Protein AF-A0A9E5P0W6-F1 (afdb_monomer_lite)

Sequence (146 aa):
KGHPTKPAEGFAKAQGVRVEELETVTTEKGDYLCAVRRQKGEKTAVVLRGRIPNLIRSLSFMKSMRWGSSSLRFVRPIHWILALFGGEVIPFRIDRIESGDLTYGHRFMHSGGFKVRGFDDYLKKLRKASVIVDEEERKGMIDKGI

Secondary structure (DSSP, 8-state):
-PPPPHHHHHHHHHHTS-GGGEEEEEETTEEEEEE--------HHHHHHHHHHHHHHH---SS-B--TT----BSS----EE-EETTEE---EETTEEEESEEE--TTTS-SEEE--SHHHHHHHHHHTT----HHHHHHHHHTT-

pLDDT: mean 91.11, std 6.91, range [46.41, 97.94]

Radius of gyration: 25.55 Å; chains: 1; bounding box: 58×44×66 Å

Foldseek 3Di:
DDDDDPVLCVVCVVVVHHSVQWDWDQDPVGTDTDHDDDDDDDDPLVVCLVVVLVVQQPDDDPDWDDDDPAPRTDNDDDDAAAADDQQDWSWHDDGPYTYDQWDAEDPPQADDIDGARDDVRVQVVNVVSVDHPDPVVVVVCVVVVD

Structure (mmCIF, N/CA/C/O backbone):
data_AF-A0A9E5P0W6-F1
#
_entry.id   AF-A0A9E5P0W6-F1
#
l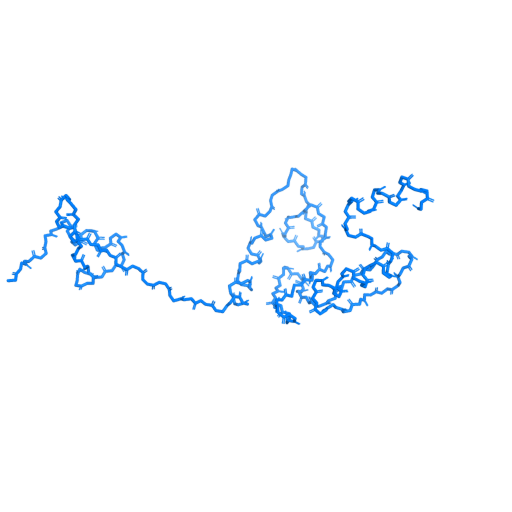oop_
_atom_site.group_PDB
_atom_site.id
_atom_site.type_symbol
_atom_site.label_atom_id
_atom_site.label_alt_id
_atom_site.label_comp_id
_atom_site.label_asym_id
_atom_site.label_entity_id
_atom_site.label_seq_id
_atom_site.pdbx_PDB_ins_code
_atom_site.Cartn_x
_atom_site.Cartn_y
_atom_site.Cartn_z
_atom_site.occupancy
_atom_site.B_iso_or_equiv
_atom_site.auth_seq_id
_atom_site.auth_comp_id
_atom_site.auth_asym_id
_atom_site.auth_atom_id
_atom_site.pdbx_PDB_model_num
ATOM 1 N N . LYS A 1 1 ? -30.198 -13.086 43.981 1.00 46.41 1 LYS A N 1
ATOM 2 C CA . LYS A 1 1 ? -29.601 -12.276 42.889 1.00 46.41 1 LYS A CA 1
ATOM 3 C C . LYS A 1 1 ? -28.775 -11.182 43.549 1.00 46.41 1 LYS A C 1
ATOM 5 O O . LYS A 1 1 ? -29.338 -10.469 44.366 1.00 46.41 1 LYS A O 1
ATOM 10 N N . GLY A 1 2 ? -27.463 -11.135 43.310 1.00 65.00 2 GLY A N 1
ATOM 11 C CA . GLY A 1 2 ? -26.598 -10.107 43.898 1.00 65.00 2 GLY A CA 1
ATOM 12 C C . GLY A 1 2 ? -26.826 -8.759 43.219 1.00 65.00 2 GLY A C 1
ATOM 13 O O . GLY A 1 2 ? -27.018 -8.716 42.005 1.00 65.00 2 GLY A O 1
ATOM 14 N N . HIS A 1 3 ? -26.839 -7.677 43.993 1.00 72.31 3 HIS A N 1
ATOM 15 C CA . HIS A 1 3 ? -26.843 -6.326 43.440 1.00 72.31 3 HIS A CA 1
ATOM 16 C C . HIS A 1 3 ? -25.414 -5.953 43.023 1.00 72.31 3 HIS A C 1
ATOM 18 O O . HIS A 1 3 ? -24.489 -6.203 43.803 1.00 72.31 3 HIS A O 1
ATOM 24 N N . PRO A 1 4 ? -25.203 -5.383 41.825 1.00 72.12 4 PRO A N 1
ATOM 25 C CA . PRO A 1 4 ? -23.885 -4.920 41.423 1.00 72.12 4 PRO A CA 1
ATOM 26 C C . PRO A 1 4 ? -23.352 -3.889 42.414 1.00 72.12 4 PRO A C 1
ATOM 28 O O . PRO A 1 4 ? -24.071 -2.998 42.860 1.00 72.12 4 PRO A O 1
ATOM 31 N N . THR A 1 5 ? -22.086 -4.028 42.787 1.00 83.44 5 THR A N 1
ATOM 32 C CA . THR A 1 5 ? -21.427 -3.088 43.691 1.00 83.44 5 THR A CA 1
ATOM 33 C C . THR A 1 5 ? -20.890 -1.895 42.896 1.00 83.44 5 THR A C 1
ATOM 35 O O . THR A 1 5 ? -20.610 -2.008 41.702 1.00 83.44 5 THR A O 1
ATOM 38 N N . LYS A 1 6 ? -20.674 -0.748 43.557 1.00 85.50 6 LYS A N 1
ATOM 39 C CA . LYS A 1 6 ? -20.080 0.452 42.930 1.00 85.50 6 LYS A CA 1
ATOM 40 C C . LYS A 1 6 ? -18.813 0.161 42.088 1.00 85.50 6 LYS A C 1
ATOM 42 O O . LYS A 1 6 ? -18.670 0.761 41.025 1.00 85.50 6 LYS A O 1
ATOM 47 N N . PRO A 1 7 ? -17.906 -0.758 42.490 1.00 86.94 7 PRO A N 1
ATOM 48 C CA . PRO A 1 7 ? -16.786 -1.180 41.644 1.00 86.94 7 PRO A CA 1
ATOM 49 C C . PRO A 1 7 ? -17.192 -1.822 40.309 1.00 86.94 7 PRO A C 1
ATOM 51 O O . PRO A 1 7 ? -16.573 -1.526 39.290 1.00 86.94 7 PRO A O 1
ATOM 54 N N . ALA A 1 8 ? -18.228 -2.666 40.290 1.00 84.50 8 ALA A N 1
ATOM 55 C CA . ALA A 1 8 ? -18.714 -3.309 39.067 1.00 84.50 8 ALA A CA 1
ATOM 56 C C . ALA A 1 8 ? -19.324 -2.285 38.096 1.00 84.50 8 ALA A C 1
ATOM 58 O O . ALA A 1 8 ? -19.054 -2.329 36.896 1.00 84.50 8 ALA A O 1
ATOM 59 N N . GLU A 1 9 ? -20.075 -1.313 38.619 1.00 86.19 9 GLU A N 1
ATOM 60 C CA . GLU A 1 9 ? -20.609 -0.187 37.840 1.00 86.19 9 GLU A CA 1
ATOM 61 C C . GLU A 1 9 ? -19.491 0.679 37.247 1.00 86.19 9 GLU A C 1
ATOM 63 O O . GLU A 1 9 ? -19.520 1.028 36.064 1.00 86.19 9 GLU A O 1
ATOM 68 N N . GLY A 1 10 ? -18.467 0.988 38.050 1.00 87.69 10 GLY A N 1
ATOM 69 C CA . GLY A 1 10 ? -17.290 1.732 37.603 1.00 87.69 10 GLY A CA 1
ATOM 70 C C . GLY A 1 10 ? -16.511 1.001 36.508 1.00 87.69 10 GLY A C 1
ATOM 71 O O . GLY A 1 10 ? -16.126 1.616 35.512 1.00 87.69 10 GLY A O 1
ATOM 72 N N . PHE A 1 11 ? -16.330 -0.314 36.654 1.00 89.44 11 PHE A N 1
ATOM 73 C CA . PHE A 1 11 ? -15.679 -1.154 35.651 1.00 89.44 11 PHE A CA 1
ATOM 74 C C . PHE A 1 11 ? -16.473 -1.199 34.339 1.00 89.44 11 PHE A C 1
ATOM 76 O O . PHE A 1 11 ? -15.903 -0.941 33.279 1.00 89.44 11 PHE A O 1
ATOM 83 N N . ALA A 1 12 ? -17.788 -1.438 34.399 1.00 88.06 12 ALA A N 1
ATOM 84 C CA . ALA A 1 12 ? -18.658 -1.438 33.220 1.00 88.06 12 ALA A CA 1
ATOM 85 C C . ALA A 1 12 ? -18.587 -0.099 32.466 1.00 88.06 12 ALA A C 1
ATOM 87 O O . ALA A 1 12 ? -18.349 -0.068 31.256 1.00 88.06 12 ALA A O 1
ATOM 88 N N . LYS A 1 13 ? -18.666 1.021 33.201 1.00 88.12 13 LYS A N 1
ATOM 89 C CA . LYS A 1 13 ? -18.549 2.372 32.639 1.00 88.12 13 LYS A CA 1
ATOM 90 C C . LYS A 1 13 ? -17.193 2.611 31.973 1.00 88.12 13 LYS A C 1
ATOM 92 O O . LYS A 1 13 ? -17.153 3.164 30.877 1.00 88.12 13 LYS A O 1
ATOM 97 N N . ALA A 1 14 ? -16.095 2.182 32.597 1.00 87.81 14 ALA A N 1
ATOM 98 C CA . ALA A 1 14 ? -14.755 2.301 32.019 1.00 87.81 14 ALA A CA 1
ATOM 99 C C . ALA A 1 14 ? -14.598 1.476 30.729 1.00 87.81 14 ALA A C 1
ATOM 101 O O . ALA A 1 14 ? -13.905 1.896 29.803 1.00 87.81 14 ALA A O 1
ATOM 102 N N . GLN A 1 15 ? -15.269 0.324 30.648 1.00 88.12 15 GLN A N 1
ATOM 103 C CA . GLN A 1 15 ? -15.264 -0.532 29.461 1.00 88.12 15 GLN A CA 1
ATOM 104 C C . GLN A 1 15 ? -16.285 -0.114 28.392 1.00 88.12 15 GLN A C 1
ATOM 106 O O . GLN A 1 15 ? -16.210 -0.614 27.265 1.00 88.12 15 GLN A O 1
ATOM 111 N N . GLY A 1 16 ? -17.176 0.836 28.697 1.00 86.00 16 GLY A N 1
ATOM 112 C CA . GLY A 1 16 ? -18.210 1.329 27.786 1.00 86.00 16 GLY A CA 1
ATOM 113 C C . GLY A 1 16 ? -19.348 0.333 27.550 1.00 86.00 16 GLY A C 1
ATOM 114 O O . GLY A 1 16 ? -19.971 0.376 26.494 1.00 86.00 16 GLY A O 1
ATOM 115 N N . VAL A 1 17 ? -19.588 -0.572 28.501 1.00 87.69 17 VAL A N 1
ATOM 116 C CA . VAL A 1 17 ? -20.659 -1.580 28.458 1.00 87.69 17 VAL A CA 1
ATOM 117 C C . VAL A 1 17 ? -21.614 -1.380 29.633 1.00 87.69 17 VAL A C 1
ATOM 119 O O . VAL A 1 17 ? -21.283 -0.692 30.602 1.00 87.69 17 VAL A O 1
ATOM 122 N N . ARG A 1 18 ? -22.808 -1.971 29.569 1.00 86.69 18 ARG A N 1
ATOM 123 C CA . ARG A 1 18 ? -23.714 -2.005 30.725 1.00 86.69 18 ARG A CA 1
ATOM 124 C C . ARG A 1 18 ? -23.266 -3.064 31.726 1.00 86.69 18 ARG A C 1
ATOM 126 O O . ARG A 1 18 ? -22.593 -4.025 31.367 1.00 86.69 18 ARG A O 1
ATOM 133 N N . VAL A 1 19 ? -23.655 -2.906 32.987 1.00 86.06 19 VAL A N 1
ATOM 134 C CA . VAL A 1 19 ? -23.301 -3.863 34.047 1.00 86.06 19 VAL A CA 1
ATOM 135 C C . VAL A 1 19 ? -23.913 -5.235 33.772 1.00 86.06 19 VAL A C 1
ATOM 137 O O . VAL A 1 19 ? -23.279 -6.253 34.027 1.00 86.06 19 VAL A O 1
ATOM 140 N N . GLU A 1 20 ? -25.105 -5.261 33.175 1.00 86.62 20 GLU A N 1
ATOM 141 C CA . GLU A 1 20 ? -25.782 -6.489 32.736 1.00 86.62 20 GLU A CA 1
ATOM 142 C C . GLU A 1 20 ? -25.051 -7.233 31.602 1.00 86.62 20 GLU A C 1
ATOM 144 O O . GLU A 1 20 ? -25.376 -8.383 31.325 1.00 86.62 20 GLU A O 1
ATOM 149 N N . GLU A 1 21 ? -24.093 -6.584 30.932 1.00 85.00 21 GLU A N 1
ATOM 150 C CA . GLU A 1 21 ? -23.280 -7.168 29.855 1.00 85.00 21 GLU A CA 1
ATOM 151 C C . GLU A 1 21 ? -21.933 -7.711 30.361 1.00 85.00 21 GLU A C 1
ATOM 153 O O . GLU A 1 21 ? -21.136 -8.222 29.572 1.00 85.00 21 GLU A O 1
ATOM 158 N N . LEU A 1 22 ? -21.659 -7.600 31.666 1.00 87.44 22 LEU A N 1
ATOM 159 C CA . LEU A 1 22 ? -20.499 -8.230 32.285 1.00 87.44 22 LEU A CA 1
ATOM 160 C C . LEU A 1 22 ? -20.747 -9.730 32.464 1.00 87.44 22 LEU A C 1
ATOM 162 O O . LEU A 1 22 ? -21.781 -10.152 32.978 1.00 87.44 22 LEU A O 1
ATOM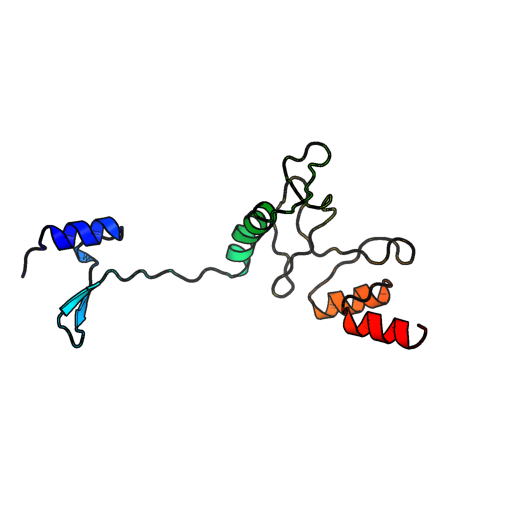 166 N N . GLU A 1 23 ? -19.758 -10.531 32.091 1.00 88.00 23 GLU A N 1
ATOM 167 C CA . GLU A 1 23 ? -19.759 -11.977 32.282 1.00 88.00 23 GLU A CA 1
ATOM 168 C C . GLU A 1 23 ? -18.858 -12.334 33.471 1.00 88.00 23 GLU A C 1
ATOM 170 O O . GLU A 1 23 ? -17.816 -11.712 33.688 1.00 88.00 23 GLU A O 1
ATOM 175 N N . THR A 1 24 ? -19.249 -13.336 34.258 1.00 87.88 24 THR A N 1
ATOM 176 C CA . THR A 1 24 ? -18.388 -13.891 35.307 1.00 87.88 24 THR A CA 1
ATOM 177 C C . THR A 1 24 ? -17.543 -15.010 34.713 1.00 87.88 24 THR A C 1
ATOM 179 O O . THR A 1 24 ? -18.080 -15.980 34.185 1.00 87.88 24 THR A O 1
ATOM 182 N N . VAL A 1 25 ? -16.223 -14.876 34.805 1.00 87.31 25 VAL A N 1
ATOM 183 C CA . VAL A 1 25 ? -15.256 -15.880 34.358 1.00 87.31 25 VAL A CA 1
ATOM 184 C C . VAL A 1 25 ? -14.557 -16.454 35.584 1.00 87.31 25 VAL A C 1
ATOM 186 O O . VAL A 1 25 ? -13.894 -15.724 36.323 1.00 87.31 25 VAL A O 1
ATOM 189 N N . THR A 1 26 ? -14.697 -17.761 35.797 1.00 87.06 26 THR A N 1
ATOM 190 C CA . THR A 1 26 ? -13.985 -18.481 36.857 1.00 87.06 26 THR A CA 1
ATOM 191 C C . THR A 1 26 ? -12.545 -18.732 36.428 1.00 87.06 26 THR A C 1
ATOM 193 O O . THR A 1 26 ? -12.279 -19.327 35.384 1.00 87.06 26 THR A O 1
ATOM 196 N N . THR A 1 27 ? -11.605 -18.272 37.245 1.00 85.88 27 THR A N 1
ATOM 197 C CA . THR A 1 27 ? -10.167 -18.511 37.088 1.00 85.88 27 THR A CA 1
ATOM 198 C C . THR A 1 27 ? -9.654 -19.333 38.270 1.00 85.88 27 THR A C 1
ATOM 200 O O . THR A 1 27 ? -10.340 -19.464 39.281 1.00 85.88 27 THR A O 1
ATOM 203 N N . GLU A 1 28 ? -8.418 -19.832 38.209 1.00 86.25 28 GLU A N 1
ATOM 204 C CA . GLU A 1 28 ? -7.776 -20.529 39.343 1.00 86.25 28 GLU A CA 1
ATOM 205 C C . GLU A 1 28 ? -7.699 -19.670 40.621 1.00 86.25 28 GLU A C 1
ATOM 207 O O . GLU A 1 28 ? -7.569 -20.194 41.723 1.00 86.25 28 GLU A O 1
ATOM 212 N N . LYS A 1 29 ? -7.804 -18.340 40.482 1.00 84.75 29 LYS A N 1
ATOM 213 C CA . LYS A 1 29 ? -7.795 -17.366 41.584 1.00 84.75 29 LYS A CA 1
ATOM 214 C C . LYS A 1 29 ? -9.200 -16.944 42.036 1.00 84.75 29 LYS A C 1
ATOM 216 O O . LYS A 1 29 ? -9.317 -16.047 42.868 1.00 84.75 29 LYS A O 1
ATOM 221 N N . GLY A 1 30 ? -10.248 -17.567 41.496 1.00 87.56 30 GLY A N 1
ATOM 222 C CA . GLY A 1 30 ? -11.651 -17.265 41.780 1.00 87.56 30 GLY A CA 1
ATOM 223 C C . GLY A 1 30 ? -12.386 -16.590 40.621 1.00 87.56 30 GLY A C 1
ATOM 224 O O . GLY A 1 30 ? -11.884 -16.511 39.495 1.00 87.56 30 GLY A O 1
ATOM 225 N N . ASP A 1 31 ? -13.597 -16.120 40.913 1.00 87.56 31 ASP A N 1
ATOM 226 C CA . ASP A 1 31 ? -14.518 -15.523 39.945 1.00 87.56 31 ASP A CA 1
ATOM 227 C C . ASP A 1 31 ? -14.194 -14.047 39.673 1.00 87.56 31 ASP A C 1
ATOM 229 O O . ASP A 1 31 ? -14.118 -13.229 40.591 1.00 87.56 31 ASP A O 1
ATOM 233 N N . TYR A 1 32 ? -14.058 -13.690 38.394 1.00 87.19 32 TYR A N 1
ATOM 234 C CA . TYR A 1 32 ? -13.817 -12.320 37.939 1.00 87.19 32 TYR A CA 1
ATOM 235 C C . TYR A 1 32 ? -14.947 -11.823 37.041 1.00 87.19 32 TYR A C 1
ATOM 237 O O . TYR A 1 32 ? -15.450 -12.554 36.194 1.00 87.19 32 TYR A O 1
ATOM 245 N N . LEU A 1 33 ? -15.308 -10.545 37.174 1.00 86.88 33 LEU A N 1
ATOM 246 C CA . LEU A 1 33 ? -16.173 -9.863 36.210 1.00 86.88 33 LEU A CA 1
ATOM 247 C C . LEU A 1 33 ? -15.350 -9.424 34.997 1.00 86.88 33 LEU A C 1
ATOM 249 O O . LEU A 1 33 ? -14.319 -8.770 35.140 1.00 86.88 33 LEU A O 1
ATOM 253 N N . CYS A 1 34 ? -15.820 -9.761 33.802 1.00 86.12 34 CYS A N 1
ATOM 254 C CA . CYS A 1 34 ? -15.161 -9.479 32.536 1.00 86.12 34 CYS A CA 1
ATOM 255 C C . CYS A 1 34 ? -16.139 -8.816 31.562 1.00 86.12 34 CYS A C 1
ATOM 257 O O . CYS A 1 34 ? -17.305 -9.188 31.474 1.00 86.12 34 CYS A O 1
ATOM 259 N N . ALA A 1 35 ? -15.651 -7.836 30.802 1.00 89.12 35 ALA A N 1
ATOM 260 C CA . ALA A 1 35 ? -16.392 -7.246 29.693 1.00 89.12 35 ALA A CA 1
ATOM 261 C C . ALA A 1 35 ? -15.946 -7.912 28.385 1.00 89.12 35 ALA A C 1
ATOM 263 O O . ALA A 1 35 ? -14.777 -7.813 28.003 1.00 89.12 35 ALA A O 1
ATOM 264 N N . VAL A 1 36 ? -16.864 -8.574 27.680 1.00 82.94 36 VAL A N 1
ATOM 265 C CA . VAL A 1 36 ? -16.546 -9.230 26.406 1.00 82.94 36 VAL A CA 1
ATOM 266 C C .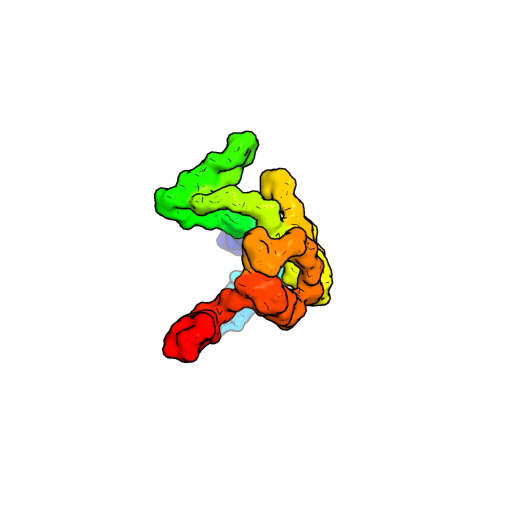 VAL A 1 36 ? -16.736 -8.246 25.256 1.00 82.94 36 VAL A C 1
ATOM 268 O O . VAL A 1 36 ? -17.852 -7.945 24.837 1.00 82.94 36 VAL A O 1
ATOM 271 N N . ARG A 1 37 ? -15.629 -7.761 24.686 1.00 80.69 37 ARG A N 1
ATOM 272 C CA . ARG A 1 37 ? -15.665 -6.946 23.465 1.00 80.69 37 ARG A CA 1
ATOM 273 C C . ARG A 1 37 ? -15.654 -7.836 22.227 1.00 80.69 37 ARG A C 1
ATOM 275 O O . ARG A 1 37 ? -14.615 -8.357 21.834 1.00 80.69 37 ARG A O 1
ATOM 282 N N . ARG A 1 38 ? -16.809 -7.968 21.572 1.00 80.62 38 ARG A N 1
ATOM 283 C CA . ARG A 1 38 ? -16.916 -8.616 20.256 1.00 80.62 38 ARG A CA 1
ATOM 284 C C . ARG A 1 38 ? -16.771 -7.571 19.157 1.00 80.62 38 ARG A C 1
ATOM 286 O O . ARG A 1 38 ? -17.690 -6.799 18.901 1.00 80.62 38 ARG A O 1
ATOM 293 N N . GLN A 1 39 ? -15.626 -7.559 18.484 1.00 81.75 39 GLN A N 1
ATOM 294 C CA . GLN A 1 39 ? -15.439 -6.749 17.285 1.00 81.75 39 GLN A CA 1
ATOM 295 C C . GLN A 1 39 ? -15.750 -7.600 16.055 1.00 81.75 39 GLN A C 1
ATOM 297 O O . GLN A 1 39 ? -15.027 -8.543 15.739 1.00 81.75 39 GLN A O 1
ATOM 302 N N . LYS A 1 40 ? -16.847 -7.285 15.360 1.00 86.81 40 LYS A N 1
ATOM 303 C CA . LYS A 1 40 ? -17.181 -7.956 14.102 1.00 86.81 40 LYS A CA 1
ATOM 304 C C . LYS A 1 40 ? -16.093 -7.653 13.070 1.00 86.81 40 LYS A C 1
ATOM 306 O O . LYS A 1 40 ? -15.719 -6.496 12.889 1.00 86.81 40 LYS A O 1
ATOM 311 N N . GLY A 1 41 ? -15.611 -8.693 12.391 1.00 88.75 41 GLY A N 1
ATOM 312 C CA . GLY A 1 41 ? -14.692 -8.534 11.270 1.00 88.75 41 GLY A CA 1
ATOM 313 C C . GLY A 1 41 ? -15.314 -7.685 10.162 1.00 88.75 41 GLY A C 1
ATOM 314 O O . GLY A 1 41 ? -16.504 -7.799 9.859 1.00 88.75 41 GLY A O 1
ATOM 315 N N . GLU A 1 42 ? -14.499 -6.835 9.553 1.00 90.88 42 GLU A N 1
ATOM 316 C CA . GLU A 1 42 ? -14.879 -6.009 8.412 1.00 90.88 42 GLU A CA 1
ATOM 317 C C . GLU A 1 42 ? -14.174 -6.515 7.148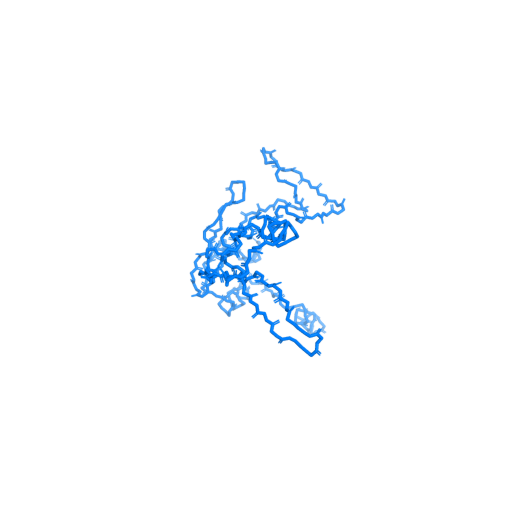 1.00 90.88 42 GLU A C 1
ATOM 319 O O . GLU A 1 42 ? -13.110 -7.133 7.220 1.00 90.88 42 GLU A O 1
ATOM 324 N N . LYS A 1 43 ? -14.758 -6.267 5.967 1.00 94.62 43 LYS A N 1
ATOM 325 C CA . LYS A 1 43 ? -14.108 -6.607 4.695 1.00 94.62 43 LYS A CA 1
ATOM 326 C C . LYS A 1 43 ? -12.748 -5.910 4.617 1.00 94.62 43 LYS A C 1
ATOM 328 O O . LYS A 1 43 ? -12.685 -4.685 4.723 1.00 94.62 43 LYS A O 1
ATOM 333 N N . THR A 1 44 ? -11.685 -6.662 4.328 1.00 95.12 44 THR A N 1
ATOM 334 C CA . THR A 1 44 ? -10.306 -6.145 4.256 1.00 95.12 44 THR A CA 1
ATOM 335 C C . THR A 1 44 ? -10.188 -4.899 3.379 1.00 95.12 44 THR A C 1
ATOM 337 O O . THR A 1 44 ? -9.552 -3.930 3.776 1.00 95.12 44 THR A O 1
ATOM 340 N N . ALA A 1 45 ? -10.874 -4.865 2.233 1.00 95.38 45 ALA A N 1
ATOM 341 C CA . ALA A 1 45 ? -10.886 -3.706 1.341 1.00 95.38 45 ALA A CA 1
ATOM 342 C C . ALA A 1 45 ? -11.392 -2.412 2.010 1.00 95.38 45 ALA A C 1
ATOM 344 O O . ALA A 1 45 ? -10.867 -1.335 1.732 1.00 95.38 45 ALA A O 1
ATOM 345 N N . VAL A 1 46 ? -12.385 -2.501 2.902 1.00 94.81 46 VAL A N 1
ATOM 346 C CA . VAL A 1 46 ? -12.925 -1.338 3.625 1.00 94.81 46 VAL A CA 1
ATOM 347 C C . VAL A 1 46 ? -11.936 -0.872 4.691 1.00 94.81 46 VAL A C 1
ATOM 349 O O . VAL A 1 46 ? -11.635 0.320 4.773 1.00 94.81 46 VAL A O 1
ATOM 352 N N . VAL A 1 47 ? -11.340 -1.817 5.423 1.00 95.19 47 VAL A N 1
ATOM 353 C CA . VAL A 1 47 ? -10.293 -1.525 6.411 1.00 95.19 47 VAL A CA 1
ATOM 354 C C . VAL A 1 47 ? -9.095 -0.838 5.749 1.00 95.19 47 VAL A C 1
ATOM 356 O O . VAL A 1 47 ? -8.631 0.197 6.229 1.00 95.19 47 VAL A O 1
ATOM 359 N N . LEU A 1 48 ? -8.612 -1.373 4.623 1.00 96.00 48 LEU A N 1
ATOM 360 C CA . LEU A 1 48 ? -7.496 -0.807 3.862 1.00 96.00 48 LEU A CA 1
ATOM 361 C C . LEU A 1 48 ? -7.826 0.595 3.342 1.00 96.00 48 LEU A C 1
ATOM 363 O O . LEU A 1 48 ? -7.035 1.517 3.545 1.00 96.00 48 LEU A O 1
ATOM 367 N N . ARG A 1 49 ? -9.015 0.779 2.752 1.00 96.19 49 ARG A N 1
ATOM 368 C CA . ARG A 1 49 ? -9.500 2.085 2.283 1.00 96.19 49 ARG A CA 1
ATOM 369 C C . ARG A 1 49 ? -9.475 3.141 3.389 1.00 96.19 49 ARG A C 1
ATOM 371 O O . ARG A 1 49 ? -9.082 4.274 3.130 1.00 96.19 49 ARG A O 1
ATOM 378 N N . GLY A 1 50 ? -9.883 2.781 4.607 1.00 94.81 50 GLY A N 1
ATOM 379 C CA . GLY A 1 50 ? -9.892 3.699 5.748 1.00 94.81 50 GLY A CA 1
ATOM 380 C C . GLY A 1 50 ? -8.510 3.945 6.365 1.00 94.81 50 GLY A C 1
ATOM 381 O O . GLY A 1 50 ? -8.234 5.047 6.837 1.00 94.81 50 GLY A O 1
ATOM 382 N N . ARG A 1 51 ? -7.623 2.940 6.370 1.00 95.62 51 ARG A N 1
ATOM 383 C CA . ARG A 1 51 ? -6.341 3.002 7.097 1.00 95.62 51 ARG A CA 1
ATOM 384 C C . ARG A 1 51 ? -5.158 3.482 6.266 1.00 95.62 51 ARG A C 1
ATOM 386 O O . ARG A 1 51 ? -4.350 4.245 6.794 1.00 95.62 51 ARG A O 1
ATOM 393 N N . ILE A 1 52 ? -5.050 3.087 4.996 1.00 96.44 52 ILE A N 1
ATOM 394 C CA . ILE A 1 52 ? -3.919 3.472 4.132 1.00 96.44 52 ILE A CA 1
ATOM 395 C C . ILE A 1 52 ? -3.755 5.000 4.053 1.00 96.44 52 ILE A C 1
ATOM 397 O O . ILE A 1 52 ? -2.629 5.477 4.214 1.00 96.44 52 ILE A O 1
ATOM 401 N N . PRO A 1 53 ? -4.827 5.807 3.897 1.00 94.94 53 PRO A N 1
ATOM 402 C CA . PRO A 1 53 ? -4.667 7.252 3.816 1.00 94.94 53 PRO A CA 1
ATOM 403 C C . PRO A 1 53 ? -4.076 7.879 5.084 1.00 94.94 53 PRO A C 1
ATOM 405 O O . PRO A 1 53 ? -3.337 8.860 5.013 1.00 94.94 53 PRO A O 1
ATOM 408 N N . ASN A 1 54 ? -4.411 7.324 6.248 1.00 94.31 54 ASN A N 1
ATOM 409 C CA . ASN A 1 54 ? -3.885 7.780 7.531 1.00 94.31 54 ASN A CA 1
ATOM 410 C C . ASN A 1 54 ? -2.441 7.318 7.726 1.00 94.31 54 ASN A C 1
ATOM 412 O O . ASN A 1 54 ? -1.612 8.108 8.168 1.00 94.31 54 ASN A O 1
ATOM 416 N N . LEU A 1 55 ? -2.125 6.085 7.318 1.00 94.81 55 LEU A N 1
ATOM 417 C CA . LEU A 1 55 ? -0.762 5.566 7.326 1.00 94.81 55 LEU A CA 1
ATOM 418 C C . LEU A 1 55 ? 0.172 6.463 6.506 1.00 94.81 55 LEU A C 1
ATOM 420 O O . LEU A 1 55 ? 1.171 6.934 7.040 1.00 94.81 55 LEU A O 1
ATOM 424 N N . ILE A 1 56 ? -0.186 6.784 5.257 1.00 93.44 56 ILE A N 1
ATOM 425 C CA . ILE A 1 56 ? 0.624 7.657 4.389 1.00 93.44 56 ILE A CA 1
ATOM 426 C C . ILE A 1 56 ? 0.855 9.028 5.040 1.00 93.44 56 ILE A C 1
ATOM 428 O O . ILE A 1 56 ? 1.976 9.527 5.028 1.00 93.44 56 ILE A O 1
ATOM 432 N N . ARG A 1 57 ? -0.184 9.624 5.643 1.00 91.00 57 ARG A N 1
ATOM 433 C CA . ARG A 1 57 ? -0.083 10.922 6.338 1.00 91.00 57 ARG A CA 1
ATOM 434 C C . ARG A 1 57 ? 0.735 10.868 7.629 1.00 91.00 57 ARG A C 1
ATOM 436 O O . ARG A 1 57 ? 1.231 11.903 8.059 1.00 91.00 57 ARG A O 1
ATOM 443 N N . SER A 1 58 ? 0.848 9.694 8.248 1.00 92.94 58 SER A N 1
ATOM 444 C CA . SER A 1 58 ? 1.619 9.495 9.479 1.00 92.94 58 SER A CA 1
ATOM 445 C C . SER A 1 58 ? 3.120 9.303 9.241 1.00 92.94 58 SER A C 1
ATOM 447 O O . SER A 1 58 ? 3.899 9.411 10.187 1.00 92.94 58 SER A O 1
ATOM 449 N N . LEU A 1 59 ? 3.539 9.039 7.997 1.00 92.44 59 LEU A N 1
ATOM 450 C CA . LEU A 1 59 ? 4.949 8.861 7.662 1.00 92.44 59 LEU A CA 1
ATOM 451 C C . LEU A 1 59 ? 5.722 10.165 7.889 1.00 92.44 59 LEU A C 1
ATOM 453 O O . LEU A 1 59 ? 5.450 11.192 7.266 1.00 92.44 59 LEU A O 1
ATOM 457 N N . SER A 1 60 ? 6.713 10.102 8.776 1.00 89.50 60 SER A N 1
ATOM 458 C CA . SER A 1 60 ? 7.605 11.213 9.097 1.00 89.50 60 SER A CA 1
ATOM 459 C C . SER A 1 60 ? 8.996 10.945 8.538 1.00 89.50 60 SER A C 1
ATOM 461 O O . SER A 1 60 ? 9.517 9.835 8.633 1.00 89.50 60 SER A O 1
ATOM 463 N N . PHE A 1 61 ? 9.605 11.976 7.960 1.00 91.00 61 PHE A N 1
ATOM 464 C CA . PHE A 1 61 ? 10.929 11.911 7.353 1.00 91.00 61 PHE A CA 1
ATOM 465 C C . PHE A 1 61 ? 11.773 13.073 7.869 1.00 91.00 61 PHE A C 1
ATOM 467 O O . PHE A 1 61 ? 11.264 14.188 7.992 1.00 91.00 61 PHE A O 1
ATOM 474 N N . MET A 1 62 ? 13.074 12.844 8.089 1.00 92.56 62 MET A N 1
ATOM 475 C CA . MET A 1 62 ? 14.012 13.903 8.503 1.00 92.56 62 MET A CA 1
ATOM 476 C C . MET A 1 62 ? 14.002 15.100 7.543 1.00 92.56 62 MET A C 1
ATOM 478 O O . MET A 1 62 ? 14.083 16.247 7.968 1.00 92.56 62 MET A O 1
ATOM 482 N N . LYS A 1 63 ? 13.882 14.829 6.237 1.00 90.56 63 LYS A N 1
ATOM 483 C CA . LYS A 1 63 ? 13.703 15.840 5.194 1.00 90.56 63 LYS A CA 1
ATOM 484 C C . LYS A 1 63 ? 12.365 15.595 4.510 1.00 90.56 63 LYS A C 1
ATOM 486 O O . LYS A 1 63 ? 12.232 14.671 3.712 1.00 90.56 63 LYS A O 1
ATOM 491 N N . SER A 1 64 ? 11.379 16.418 4.848 1.00 91.88 64 SER A N 1
ATOM 492 C CA . SER A 1 64 ? 10.070 16.427 4.199 1.00 91.88 64 SER A CA 1
ATOM 493 C C . SER A 1 64 ? 9.828 17.767 3.517 1.00 91.88 64 SER A C 1
ATOM 495 O O . SER A 1 64 ? 10.391 18.793 3.898 1.00 91.88 64 SER A O 1
ATOM 497 N N . MET A 1 65 ? 8.987 17.753 2.491 1.00 89.94 65 MET A N 1
ATOM 498 C CA . MET A 1 65 ? 8.572 18.944 1.762 1.00 89.94 65 MET A CA 1
ATOM 499 C C . MET A 1 65 ? 7.056 18.968 1.603 1.00 89.94 65 MET A C 1
ATOM 501 O O . MET A 1 65 ? 6.393 17.932 1.665 1.00 89.94 65 MET A O 1
ATOM 505 N N . ARG A 1 66 ? 6.525 20.171 1.388 1.00 88.50 66 ARG A N 1
ATOM 506 C CA . ARG A 1 66 ? 5.190 20.405 0.830 1.00 88.50 66 ARG A CA 1
ATOM 507 C C . ARG A 1 66 ? 5.369 20.830 -0.620 1.00 88.50 66 ARG A C 1
ATOM 509 O O . ARG A 1 66 ? 6.343 21.514 -0.929 1.00 88.50 66 ARG A O 1
ATOM 516 N N . TRP A 1 67 ? 4.459 20.430 -1.498 1.00 85.56 67 TRP A N 1
ATOM 517 C CA . TRP A 1 67 ? 4.589 20.691 -2.931 1.00 85.56 67 TRP A CA 1
ATOM 518 C C . TRP A 1 67 ? 3.324 21.326 -3.510 1.00 85.56 67 TRP A C 1
ATOM 520 O O . TRP A 1 67 ? 2.217 20.831 -3.303 1.00 85.56 67 TRP A O 1
ATOM 530 N N . GLY A 1 68 ? 3.480 22.412 -4.273 1.00 84.25 68 GLY A N 1
ATOM 531 C CA . GLY A 1 68 ? 2.356 23.159 -4.841 1.00 84.25 68 GLY A CA 1
ATOM 532 C C . GLY A 1 68 ? 1.406 23.674 -3.754 1.00 84.25 68 GLY A C 1
ATOM 533 O O . GLY A 1 68 ? 1.842 24.236 -2.756 1.00 84.25 68 GLY A O 1
ATOM 534 N N . SER A 1 69 ? 0.102 23.457 -3.933 1.00 82.38 69 SER A N 1
ATOM 535 C CA . SER A 1 69 ? -0.936 23.838 -2.963 1.00 82.38 69 SER A CA 1
ATOM 536 C C . SER A 1 69 ? -1.327 22.704 -1.998 1.00 82.38 69 SER A C 1
ATOM 538 O O . SER A 1 69 ? -2.391 22.767 -1.385 1.00 82.38 69 SER A O 1
ATOM 540 N N . SER A 1 70 ? -0.546 21.620 -1.932 1.00 83.38 70 SER A N 1
ATOM 541 C CA . SER A 1 70 ? -0.806 20.472 -1.054 1.00 83.38 70 SER A CA 1
ATOM 542 C C . SER A 1 70 ? -0.284 20.742 0.360 1.00 83.38 70 SER A C 1
ATOM 544 O O . SER A 1 70 ? 0.799 21.301 0.553 1.00 83.38 70 SER A O 1
ATOM 546 N N . SER A 1 71 ? -1.063 20.347 1.369 1.00 85.12 71 SER A N 1
ATOM 547 C CA . SER A 1 71 ? -0.665 20.436 2.779 1.00 85.12 71 SER A CA 1
ATOM 548 C C . SER A 1 71 ? 0.074 19.184 3.266 1.00 85.12 71 SER A C 1
ATOM 550 O O . SER A 1 71 ? 0.700 19.237 4.335 1.00 85.12 71 SER A O 1
ATOM 552 N N . LEU A 1 72 ? 0.045 18.095 2.482 1.00 88.56 72 LEU A N 1
ATOM 553 C CA . LEU A 1 72 ? 0.766 16.856 2.748 1.00 88.56 72 LEU A CA 1
ATOM 554 C C . LEU A 1 72 ? 2.273 17.115 2.804 1.00 88.56 72 LEU A C 1
ATOM 556 O O . LEU A 1 72 ? 2.877 17.654 1.877 1.00 88.56 72 LEU A O 1
ATOM 560 N N . ARG A 1 73 ? 2.883 16.685 3.908 1.00 88.75 73 ARG A N 1
ATOM 561 C CA . ARG A 1 73 ? 4.334 16.563 4.019 1.00 88.75 73 ARG A CA 1
ATOM 562 C C . ARG A 1 73 ? 4.738 15.157 3.613 1.00 88.75 73 ARG A C 1
ATOM 564 O O . ARG A 1 73 ? 4.242 14.192 4.181 1.00 88.75 73 ARG A O 1
ATOM 571 N N . PHE A 1 74 ? 5.645 15.055 2.653 1.00 92.06 74 PHE A N 1
ATOM 572 C CA . PHE A 1 74 ? 6.216 13.781 2.228 1.00 92.06 74 PHE A CA 1
ATOM 573 C C . PHE A 1 74 ? 7.675 13.973 1.813 1.00 92.06 74 PHE A C 1
ATOM 575 O O . PHE A 1 74 ? 8.127 15.106 1.630 1.00 92.06 74 PHE A O 1
ATOM 582 N N . VAL A 1 75 ? 8.433 12.883 1.674 1.00 93.50 75 VAL A N 1
ATOM 583 C CA . VAL A 1 75 ? 9.846 12.959 1.262 1.00 93.50 75 VAL A CA 1
ATOM 584 C C . VAL A 1 75 ? 10.005 13.555 -0.144 1.00 93.50 75 VAL A C 1
ATOM 586 O O . VAL A 1 75 ? 10.961 14.283 -0.407 1.00 93.50 75 VAL A O 1
ATOM 589 N N . ARG A 1 76 ? 9.052 13.280 -1.044 1.00 91.56 76 ARG A N 1
ATOM 590 C CA . ARG A 1 76 ? 8.975 13.778 -2.427 1.00 91.56 76 ARG A CA 1
ATOM 591 C C . ARG A 1 76 ? 7.513 13.888 -2.878 1.00 91.56 76 ARG A C 1
ATOM 593 O O . ARG A 1 76 ? 6.654 13.265 -2.263 1.00 91.56 76 ARG A O 1
ATOM 600 N N . PRO A 1 77 ? 7.201 14.645 -3.941 1.00 90.81 77 PRO A N 1
ATOM 601 C CA . PRO A 1 77 ? 5.853 14.664 -4.497 1.00 90.81 77 PRO A CA 1
ATOM 602 C C . PRO A 1 77 ? 5.420 13.259 -4.926 1.00 90.81 77 PRO A C 1
ATOM 604 O O . PRO A 1 77 ? 6.138 12.571 -5.652 1.00 90.81 77 PRO A O 1
ATOM 607 N N . ILE A 1 78 ? 4.245 12.831 -4.470 1.00 92.06 78 ILE A N 1
ATOM 608 C CA . ILE A 1 78 ? 3.624 11.592 -4.938 1.00 92.06 78 ILE A CA 1
ATOM 609 C C . ILE A 1 78 ? 3.007 11.895 -6.307 1.00 92.06 78 ILE A C 1
ATOM 611 O O . ILE A 1 78 ? 2.310 12.894 -6.462 1.00 92.06 78 ILE A O 1
ATOM 615 N N . HIS A 1 79 ? 3.272 11.058 -7.308 1.00 91.31 79 HIS A N 1
ATOM 616 C CA . HIS A 1 79 ? 2.729 11.246 -8.658 1.00 91.31 79 HIS A CA 1
ATOM 617 C C . HIS A 1 79 ? 1.519 10.346 -8.935 1.00 91.31 79 HIS A C 1
ATOM 619 O O . HIS A 1 79 ? 0.583 10.767 -9.607 1.00 91.31 79 HIS A O 1
ATOM 625 N N . TRP A 1 80 ? 1.520 9.123 -8.406 1.00 95.38 80 TRP A N 1
ATOM 626 C CA . TRP A 1 80 ? 0.409 8.177 -8.485 1.00 95.38 80 TRP A CA 1
ATOM 627 C C . TRP A 1 80 ? 0.457 7.221 -7.292 1.00 95.38 80 TRP A C 1
ATOM 629 O O . TRP A 1 80 ? 1.474 7.126 -6.601 1.00 95.38 80 TRP A O 1
ATOM 639 N N . ILE A 1 81 ? -0.644 6.509 -7.055 1.00 96.75 81 ILE A N 1
ATOM 640 C CA . ILE A 1 81 ? -0.736 5.469 -6.031 1.00 96.75 81 ILE A CA 1
ATOM 641 C C . ILE A 1 81 ? -1.332 4.218 -6.679 1.00 96.75 81 ILE A C 1
ATOM 643 O O . ILE A 1 81 ? -2.490 4.220 -7.089 1.00 96.75 81 ILE A O 1
ATOM 647 N N . LEU A 1 82 ? -0.545 3.146 -6.762 1.00 97.12 82 LEU A N 1
ATOM 648 C CA . LEU A 1 82 ? -1.034 1.821 -7.141 1.00 97.12 82 LEU A CA 1
ATOM 649 C C . LEU A 1 82 ? -1.540 1.115 -5.877 1.00 97.12 82 LEU A C 1
ATOM 651 O O . LEU A 1 82 ? -0.742 0.828 -4.986 1.00 97.12 82 LEU A O 1
ATOM 655 N N . ALA A 1 83 ? -2.843 0.845 -5.779 1.00 97.31 83 ALA A N 1
ATOM 656 C CA . ALA A 1 83 ? -3.423 0.178 -4.610 1.00 97.31 83 ALA A CA 1
ATOM 657 C C . ALA A 1 83 ? -4.422 -0.902 -5.028 1.00 97.31 83 ALA A C 1
ATOM 659 O O . ALA A 1 83 ? -5.558 -0.604 -5.397 1.00 97.31 83 ALA A O 1
ATOM 660 N N . LEU A 1 84 ? -3.993 -2.162 -4.935 1.00 97.00 84 LEU A N 1
ATOM 661 C CA . LEU A 1 84 ? -4.761 -3.332 -5.350 1.00 97.00 84 LEU A CA 1
ATOM 662 C C . LEU A 1 84 ? -4.883 -4.339 -4.204 1.00 97.00 84 LEU A C 1
ATOM 664 O O . LEU A 1 84 ? -3.923 -4.570 -3.470 1.00 97.00 84 LEU A O 1
ATOM 668 N N . PHE A 1 85 ? -6.039 -4.985 -4.090 1.00 96.06 85 PHE A N 1
ATOM 669 C CA . PHE A 1 85 ? -6.265 -6.106 -3.181 1.00 96.06 85 PHE A CA 1
ATOM 670 C C . PHE A 1 85 ? -7.153 -7.145 -3.864 1.00 96.06 85 PHE A C 1
ATOM 672 O O . PHE A 1 85 ? -8.258 -6.829 -4.297 1.00 96.06 85 PHE A O 1
ATOM 679 N N . GLY A 1 86 ? -6.666 -8.382 -3.989 1.00 93.31 86 GLY A N 1
ATOM 680 C CA . GLY A 1 86 ? -7.405 -9.445 -4.683 1.00 93.31 86 GLY A CA 1
ATOM 681 C C . GLY A 1 86 ? -7.698 -9.145 -6.161 1.00 93.31 86 GLY A C 1
ATOM 682 O O . GLY A 1 86 ? -8.672 -9.654 -6.695 1.00 93.31 86 GLY A O 1
ATOM 683 N N . GLY A 1 87 ? -6.887 -8.298 -6.804 1.00 93.00 87 GLY A N 1
ATOM 684 C CA . GLY A 1 87 ? -7.080 -7.860 -8.191 1.00 93.00 87 GLY A CA 1
ATOM 685 C C . GLY A 1 87 ? -7.994 -6.648 -8.379 1.00 93.00 87 GLY A C 1
ATOM 686 O O . GLY A 1 87 ? -8.063 -6.115 -9.482 1.00 93.00 87 GLY A O 1
ATOM 687 N N . GLU A 1 88 ? -8.618 -6.165 -7.306 1.00 95.88 88 GLU A N 1
ATOM 688 C CA . GLU A 1 88 ? -9.497 -4.997 -7.318 1.00 95.88 88 GLU A CA 1
ATOM 689 C C . GLU A 1 88 ? -8.784 -3.755 -6.783 1.00 95.88 88 GLU A C 1
ATOM 691 O O . GLU A 1 88 ? -7.963 -3.833 -5.862 1.00 95.88 88 GLU A O 1
ATOM 696 N N . VAL A 1 89 ? -9.129 -2.586 -7.325 1.00 97.44 89 VAL A N 1
ATOM 697 C CA . VAL A 1 89 ? -8.627 -1.301 -6.821 1.00 97.44 89 VAL A CA 1
ATOM 698 C C . VAL A 1 89 ? -9.194 -1.038 -5.428 1.00 97.44 89 VAL A C 1
ATOM 700 O O . VAL A 1 89 ? -10.389 -1.200 -5.184 1.00 97.44 89 VAL A O 1
ATOM 703 N N . ILE A 1 90 ? -8.345 -0.576 -4.509 1.00 97.69 90 ILE A N 1
ATOM 704 C CA . ILE A 1 90 ? -8.772 -0.013 -3.225 1.00 97.69 90 ILE A CA 1
ATOM 705 C C . ILE A 1 90 ? -8.893 1.504 -3.394 1.00 97.69 90 ILE A C 1
ATOM 707 O O . ILE A 1 90 ? -7.871 2.178 -3.322 1.00 97.69 90 ILE A O 1
ATOM 711 N N . PRO A 1 91 ? -10.100 2.069 -3.614 1.00 97.19 91 PRO A N 1
ATOM 712 C CA . PRO A 1 91 ? -10.242 3.476 -3.966 1.00 97.19 91 PRO A CA 1
ATOM 713 C C . PRO A 1 91 ? -10.109 4.368 -2.732 1.00 97.19 91 PRO A C 1
ATOM 715 O O . PRO A 1 91 ? -10.920 4.282 -1.809 1.00 97.19 91 PRO A O 1
ATOM 718 N N . PHE A 1 92 ? -9.116 5.248 -2.733 1.00 96.88 92 PHE A N 1
ATOM 719 C CA . PHE A 1 92 ? -8.953 6.339 -1.781 1.00 96.88 92 PHE A CA 1
ATOM 720 C C . PHE A 1 92 ? -8.223 7.521 -2.427 1.00 96.88 92 PHE A C 1
ATOM 722 O O . PHE A 1 92 ? -7.687 7.431 -3.531 1.00 96.88 92 PHE A O 1
ATOM 729 N N . ARG A 1 93 ? -8.185 8.645 -1.704 1.00 95.00 93 ARG A N 1
ATOM 730 C CA . ARG A 1 93 ? -7.539 9.875 -2.161 1.00 95.00 93 ARG A CA 1
ATOM 731 C C . ARG A 1 93 ? -6.579 10.434 -1.117 1.00 95.00 93 ARG A C 1
ATOM 733 O O . ARG A 1 93 ? -6.923 10.563 0.063 1.00 95.00 93 ARG A O 1
ATOM 740 N N . ILE A 1 94 ? -5.390 10.813 -1.570 1.00 92.00 94 ILE A N 1
ATOM 741 C CA . ILE A 1 94 ? -4.425 11.619 -0.821 1.00 92.00 94 ILE A CA 1
ATOM 742 C C . ILE A 1 94 ? -4.281 12.948 -1.550 1.00 92.00 94 ILE A C 1
ATOM 744 O O . ILE A 1 94 ? -3.791 13.000 -2.674 1.00 92.00 94 ILE A O 1
ATOM 748 N N . ASP A 1 95 ? -4.733 14.027 -0.916 1.00 88.44 95 ASP A N 1
ATOM 749 C CA . ASP A 1 95 ? -4.831 15.354 -1.522 1.00 88.44 95 ASP A CA 1
ATOM 750 C C . ASP A 1 95 ? -5.511 15.318 -2.894 1.00 88.44 95 ASP A C 1
ATOM 752 O O . ASP A 1 95 ? -6.717 15.112 -2.945 1.00 88.44 95 ASP A O 1
ATOM 756 N N . ARG A 1 96 ? -4.784 15.507 -3.999 1.00 89.06 96 ARG A N 1
ATOM 757 C CA . ARG A 1 96 ? -5.336 15.485 -5.369 1.00 89.06 96 ARG A CA 1
ATOM 758 C C . ARG A 1 96 ? -5.084 14.170 -6.113 1.00 89.06 96 ARG A C 1
ATOM 760 O O . ARG A 1 96 ? -5.396 14.084 -7.292 1.00 89.06 96 ARG A O 1
ATOM 767 N N . ILE A 1 97 ? -4.504 13.178 -5.445 1.00 92.94 97 ILE A N 1
ATOM 768 C CA . ILE A 1 97 ? -4.041 11.934 -6.058 1.00 92.94 97 ILE A CA 1
ATOM 769 C C . ILE A 1 97 ? -4.990 10.815 -5.661 1.00 92.94 97 ILE A C 1
ATOM 771 O O . ILE A 1 97 ? -5.158 10.515 -4.475 1.00 92.94 97 ILE A O 1
ATOM 775 N N . GLU A 1 98 ? -5.601 10.204 -6.665 1.00 96.56 98 GLU A N 1
ATOM 776 C CA . GLU A 1 98 ? -6.446 9.028 -6.511 1.00 96.56 98 GLU A CA 1
ATOM 777 C C . GLU A 1 98 ? -5.607 7.762 -6.666 1.00 96.56 98 GLU A C 1
ATOM 779 O O . GLU A 1 98 ? -4.691 7.684 -7.488 1.00 96.56 98 GLU A O 1
ATOM 784 N N . SER A 1 99 ? -5.910 6.764 -5.844 1.00 97.94 99 SER A N 1
ATOM 785 C CA . SER A 1 99 ? -5.376 5.420 -6.021 1.00 97.94 99 SER A CA 1
ATOM 786 C C . SER A 1 99 ? -6.004 4.739 -7.237 1.00 97.94 99 SER A C 1
ATOM 788 O O . SER A 1 99 ? -7.213 4.850 -7.442 1.00 97.94 99 SER A O 1
ATOM 790 N N . GLY A 1 100 ? -5.227 3.952 -7.973 1.00 97.94 100 GLY A N 1
ATOM 791 C CA . GLY A 1 100 ? -5.717 3.199 -9.125 1.00 97.94 100 GLY A CA 1
ATOM 792 C C . GLY A 1 100 ? -4.938 1.916 -9.382 1.00 97.94 100 GLY A C 1
ATOM 793 O O . GLY A 1 100 ? -4.227 1.413 -8.511 1.00 97.94 100 GLY A O 1
ATOM 794 N N . ASP A 1 101 ? -5.078 1.411 -10.606 1.00 97.75 101 ASP A N 1
ATOM 795 C CA . ASP A 1 101 ? -4.408 0.221 -11.138 1.00 97.75 101 ASP A CA 1
ATOM 796 C C . ASP A 1 101 ? -3.211 0.559 -12.045 1.00 97.75 101 ASP A C 1
ATOM 798 O O . ASP A 1 101 ? -2.617 -0.339 -12.637 1.00 97.75 101 ASP A O 1
ATOM 802 N N . LEU A 1 102 ? -2.844 1.838 -12.170 1.00 97.56 102 LEU A N 1
ATOM 803 C CA . LEU A 1 102 ? -1.784 2.311 -13.063 1.00 97.56 102 LEU A CA 1
ATOM 804 C C . LEU A 1 102 ? -0.421 2.397 -12.369 1.00 97.56 102 LEU A C 1
ATOM 806 O O . LEU A 1 102 ? -0.303 2.859 -11.234 1.00 97.56 102 LEU A O 1
ATOM 810 N N . THR A 1 103 ? 0.625 2.023 -13.103 1.00 97.06 103 THR A N 1
ATOM 811 C CA . THR A 1 103 ? 2.025 2.274 -12.746 1.00 97.06 103 THR A CA 1
ATOM 812 C C . THR A 1 103 ? 2.844 2.655 -13.978 1.00 97.06 103 THR A C 1
ATOM 814 O O . THR A 1 103 ? 2.344 2.612 -15.101 1.00 97.06 103 THR A O 1
ATOM 817 N N . TYR A 1 104 ? 4.102 3.035 -13.769 1.00 97.12 104 TYR A N 1
ATOM 818 C CA . TYR A 1 104 ? 5.011 3.506 -14.811 1.00 97.12 104 TYR A CA 1
ATOM 819 C C . TYR A 1 104 ? 6.338 2.751 -14.749 1.00 97.12 104 TYR A C 1
ATOM 821 O O . TYR A 1 104 ? 6.794 2.368 -13.671 1.00 97.12 104 TYR A O 1
ATOM 829 N N . GLY A 1 105 ? 6.939 2.537 -15.918 1.00 96.38 105 GLY A N 1
ATOM 830 C CA . GLY A 1 105 ? 8.276 1.967 -16.057 1.00 96.38 105 GLY A CA 1
ATOM 831 C C . GLY A 1 105 ? 9.380 3.018 -16.032 1.00 96.38 105 GLY A C 1
ATOM 832 O O . GLY A 1 105 ? 9.206 4.133 -15.538 1.00 96.38 105 GLY A O 1
ATOM 833 N N . HIS A 1 106 ? 10.528 2.668 -16.605 1.00 95.81 106 HIS A N 1
ATOM 834 C CA . HIS A 1 106 ? 11.669 3.566 -16.683 1.00 95.81 106 HIS A CA 1
ATOM 835 C C . HIS A 1 106 ? 11.362 4.776 -17.572 1.00 95.81 106 HIS A C 1
ATOM 837 O O . HIS A 1 106 ? 11.012 4.625 -18.740 1.00 95.81 106 HIS A O 1
ATOM 843 N N . ARG A 1 107 ? 11.580 5.985 -17.042 1.00 92.62 107 ARG A N 1
ATOM 844 C CA . ARG A 1 107 ? 11.165 7.262 -17.653 1.00 92.62 107 ARG A CA 1
ATOM 845 C C . ARG A 1 107 ? 11.595 7.457 -19.112 1.00 92.62 107 ARG A C 1
ATOM 847 O O . ARG A 1 107 ? 10.877 8.105 -19.863 1.00 92.62 107 ARG A O 1
ATOM 854 N N . PHE A 1 108 ? 12.767 6.947 -19.486 1.00 94.62 108 PHE A N 1
ATOM 855 C CA . PHE A 1 108 ? 13.333 7.125 -20.830 1.00 94.62 108 PHE A CA 1
ATOM 856 C C . PHE A 1 108 ? 13.192 5.897 -21.727 1.00 94.62 108 PHE A C 1
ATOM 858 O O . PHE A 1 108 ? 13.203 6.028 -22.943 1.00 94.62 108 PHE A O 1
ATOM 865 N N . MET A 1 109 ? 13.088 4.707 -21.133 1.00 94.00 109 MET A N 1
ATOM 866 C CA . MET A 1 109 ? 13.097 3.444 -21.884 1.00 94.00 109 MET A CA 1
ATOM 867 C C . MET A 1 109 ? 11.692 2.873 -22.068 1.00 94.00 109 MET A C 1
ATOM 869 O O . MET A 1 109 ? 11.506 1.933 -22.830 1.00 94.00 109 MET A O 1
ATOM 873 N N . HIS A 1 110 ? 10.703 3.435 -21.374 1.00 94.62 110 HIS A N 1
ATOM 874 C CA . HIS A 1 110 ? 9.311 3.052 -21.491 1.00 94.62 110 HIS A CA 1
ATOM 875 C C . HIS A 1 110 ? 8.421 4.296 -21.455 1.00 94.62 110 HIS A C 1
ATOM 877 O O . HIS A 1 110 ? 8.452 5.080 -20.506 1.00 94.62 110 HIS A O 1
ATOM 883 N N . SER A 1 111 ? 7.589 4.466 -22.478 1.00 92.19 111 SER A N 1
ATOM 884 C CA . SER A 1 111 ? 6.641 5.575 -22.564 1.00 92.19 111 SER A CA 1
ATOM 885 C C . SER A 1 111 ? 5.293 5.211 -21.945 1.00 92.19 111 SER A C 1
ATOM 887 O O . SER A 1 111 ? 4.727 4.164 -22.254 1.00 92.19 111 SER A O 1
ATOM 889 N N . GLY A 1 112 ? 4.738 6.117 -21.141 1.00 93.19 112 GLY A N 1
ATOM 890 C CA . GLY A 1 112 ? 3.375 6.000 -20.623 1.00 93.19 112 GLY A CA 1
ATOM 891 C C . GLY A 1 112 ? 3.213 5.030 -19.449 1.00 93.19 112 GLY A C 1
ATOM 892 O O . GLY A 1 112 ? 4.129 4.297 -19.067 1.00 93.19 112 GLY A O 1
ATOM 893 N N . GLY A 1 113 ? 2.024 5.087 -18.849 1.00 95.88 113 GLY A N 1
ATOM 894 C CA . GLY A 1 113 ? 1.617 4.207 -17.759 1.00 95.88 113 GLY A CA 1
ATOM 895 C C . GLY A 1 113 ? 0.911 2.956 -18.271 1.00 95.88 113 GLY A C 1
ATOM 896 O O . GLY A 1 113 ? 0.332 2.950 -19.356 1.00 95.88 113 GLY A O 1
ATOM 897 N N . PHE A 1 114 ? 0.928 1.898 -17.471 1.00 97.12 114 PHE A N 1
ATOM 898 C CA . PHE A 1 114 ? 0.250 0.641 -17.765 1.00 97.12 114 PHE A CA 1
ATOM 899 C C . PHE A 1 114 ? -0.496 0.119 -16.542 1.00 97.12 114 PHE A C 1
ATOM 901 O O . PHE A 1 114 ? -0.107 0.355 -15.397 1.00 97.12 114 PHE A O 1
ATOM 908 N N . LYS A 1 115 ? -1.588 -0.605 -16.800 1.00 97.12 115 LYS A N 1
ATOM 909 C CA . LYS A 1 115 ? -2.427 -1.197 -15.757 1.00 97.12 115 LYS A CA 1
ATOM 910 C C . LYS A 1 115 ? -1.813 -2.470 -15.197 1.00 97.12 115 LYS A C 1
ATOM 912 O O . LYS A 1 115 ? -1.181 -3.228 -15.936 1.00 97.12 115 LYS A O 1
ATOM 917 N N . VAL A 1 116 ? -2.075 -2.744 -13.930 1.00 96.94 116 VAL A N 1
ATOM 918 C CA . VAL A 1 116 ? -1.586 -3.898 -13.175 1.00 96.94 116 VAL A CA 1
ATOM 919 C C . VAL A 1 116 ? -2.769 -4.595 -12.508 1.00 96.94 116 VAL A C 1
ATOM 921 O O . VAL A 1 116 ? -3.667 -3.933 -12.003 1.00 96.94 116 VAL A O 1
ATOM 924 N N . ARG A 1 117 ? -2.782 -5.932 -12.504 1.00 94.69 117 ARG A N 1
ATOM 925 C CA . ARG A 1 117 ? -3.859 -6.735 -11.885 1.00 94.69 117 ARG A CA 1
ATOM 926 C C . ARG A 1 117 ? -3.466 -7.420 -10.576 1.00 94.69 117 ARG A C 1
ATOM 928 O O . ARG A 1 117 ? -4.294 -8.057 -9.942 1.00 94.69 117 ARG A O 1
ATOM 935 N N . GLY A 1 118 ? -2.207 -7.329 -10.172 1.00 95.56 118 GLY A N 1
ATOM 936 C CA . GLY A 1 118 ? -1.694 -7.985 -8.974 1.00 95.56 118 GLY A CA 1
ATOM 937 C C . GLY A 1 118 ? -0.173 -7.952 -8.934 1.00 95.56 118 GLY A C 1
ATOM 938 O O . GLY A 1 118 ? 0.462 -7.399 -9.832 1.00 95.56 118 GLY A O 1
ATOM 939 N N . PHE A 1 119 ? 0.410 -8.553 -7.901 1.00 95.06 119 PHE A N 1
ATOM 940 C CA . PHE A 1 119 ? 1.851 -8.482 -7.664 1.00 95.06 119 PHE A CA 1
ATOM 941 C C . PHE A 1 119 ? 2.682 -9.202 -8.741 1.00 95.06 119 PHE A C 1
ATOM 943 O O . PHE A 1 119 ? 3.644 -8.640 -9.255 1.00 95.06 119 PHE A O 1
ATOM 950 N N . ASP A 1 120 ? 2.265 -10.384 -9.195 1.00 95.56 120 ASP A N 1
ATOM 951 C CA . ASP A 1 120 ? 2.995 -11.094 -10.257 1.00 95.56 120 ASP A CA 1
ATOM 952 C C . ASP A 1 120 ? 2.961 -10.342 -11.597 1.00 95.56 120 ASP A C 1
ATOM 954 O O . ASP A 1 120 ? 3.948 -10.297 -12.333 1.00 95.56 120 ASP A O 1
ATOM 958 N N . ASP A 1 121 ? 1.817 -9.733 -11.921 1.00 96.50 121 ASP A N 1
ATOM 959 C CA . ASP A 1 121 ? 1.649 -8.907 -13.121 1.00 96.50 121 ASP A CA 1
ATOM 960 C C . ASP A 1 121 ? 2.469 -7.610 -13.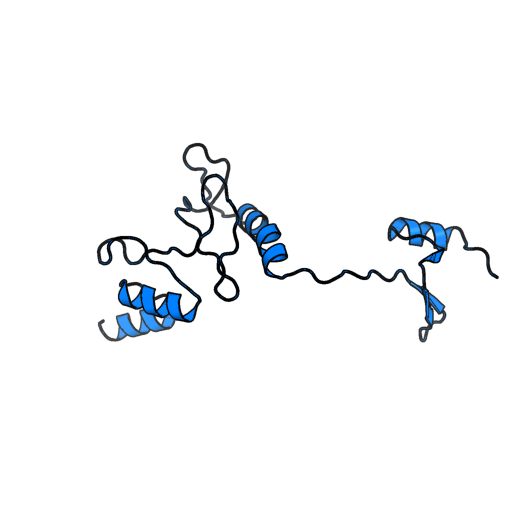019 1.00 96.50 121 ASP A C 1
ATOM 962 O O . ASP A 1 121 ? 3.090 -7.193 -13.997 1.00 96.50 121 ASP A O 1
ATOM 966 N N . TYR A 1 122 ? 2.539 -7.016 -11.821 1.00 97.06 122 TYR A N 1
ATOM 967 C CA . TYR A 1 122 ? 3.375 -5.854 -11.510 1.00 97.06 122 TYR A CA 1
ATOM 968 C C . TYR A 1 122 ? 4.849 -6.127 -11.822 1.00 97.06 122 TYR A C 1
ATOM 970 O O . TYR A 1 122 ? 5.451 -5.388 -12.602 1.00 97.06 122 TYR A O 1
ATOM 978 N N . LEU A 1 123 ? 5.407 -7.217 -11.283 1.00 96.62 123 LEU A N 1
ATOM 979 C CA . LEU A 1 123 ? 6.810 -7.588 -11.487 1.00 96.62 123 LEU A CA 1
ATOM 980 C C . LEU A 1 123 ? 7.116 -7.864 -12.964 1.00 96.62 123 LEU A C 1
ATOM 982 O O . LEU A 1 123 ? 8.082 -7.335 -13.518 1.00 96.62 123 LEU A O 1
ATOM 986 N N . LYS A 1 124 ? 6.261 -8.647 -13.635 1.00 96.81 124 LYS A N 1
ATOM 987 C CA . LYS A 1 124 ? 6.432 -8.987 -15.056 1.00 96.81 124 LYS A CA 1
ATOM 988 C C . LYS A 1 124 ? 6.398 -7.748 -15.948 1.00 96.81 124 LYS A C 1
ATOM 990 O O . LYS A 1 124 ? 7.221 -7.630 -16.857 1.00 96.81 124 LYS A O 1
ATOM 995 N N . LYS A 1 125 ? 5.450 -6.835 -15.720 1.00 97.12 125 LYS A N 1
ATOM 996 C CA . LYS A 1 125 ? 5.310 -5.623 -16.536 1.00 97.12 125 LYS A CA 1
ATOM 997 C C . LYS A 1 125 ? 6.406 -4.605 -16.254 1.00 97.12 125 LYS A C 1
ATOM 999 O O . LYS A 1 125 ? 6.925 -4.035 -17.206 1.00 97.12 125 LYS A O 1
ATOM 1004 N N . LEU A 1 126 ? 6.814 -4.425 -14.997 1.00 97.44 126 LEU A N 1
ATOM 1005 C CA . LEU A 1 126 ? 7.928 -3.533 -14.676 1.00 97.44 126 LEU A CA 1
ATOM 1006 C C . LEU A 1 126 ? 9.242 -4.004 -15.285 1.00 97.44 126 LEU A C 1
ATOM 1008 O O . LEU A 1 126 ? 9.932 -3.186 -15.889 1.00 97.44 126 LEU A O 1
ATOM 1012 N N . ARG A 1 127 ? 9.536 -5.309 -15.242 1.00 95.88 127 ARG A N 1
ATOM 1013 C CA . ARG A 1 127 ? 10.724 -5.851 -15.912 1.00 95.88 127 ARG A CA 1
ATOM 1014 C C . ARG A 1 127 ? 10.718 -5.527 -17.407 1.00 95.88 127 ARG A C 1
ATOM 1016 O O . ARG A 1 127 ? 11.720 -5.051 -17.930 1.00 95.88 127 ARG A O 1
ATOM 1023 N N . LYS A 1 128 ? 9.586 -5.743 -18.089 1.00 95.94 128 LYS A N 1
ATOM 1024 C CA . LYS A 1 128 ? 9.418 -5.384 -19.512 1.00 95.94 128 LYS A CA 1
ATOM 1025 C C . LYS A 1 128 ? 9.555 -3.881 -19.764 1.00 95.94 128 LYS A C 1
ATOM 1027 O O . LYS A 1 128 ? 9.942 -3.481 -20.852 1.00 95.94 128 LYS A O 1
ATOM 1032 N N . ALA A 1 129 ? 9.247 -3.069 -18.761 1.00 97.12 129 ALA A N 1
ATOM 1033 C CA . ALA A 1 129 ? 9.357 -1.620 -18.788 1.00 97.12 129 ALA A CA 1
ATOM 1034 C C . ALA A 1 129 ? 10.697 -1.102 -18.218 1.00 97.12 129 ALA A C 1
ATOM 1036 O O . ALA A 1 129 ? 10.769 0.034 -17.743 1.00 97.12 129 ALA A O 1
ATOM 1037 N N . SER A 1 130 ? 11.746 -1.934 -18.256 1.00 95.38 130 SER A N 1
ATOM 1038 C CA . SER A 1 130 ? 13.120 -1.633 -17.822 1.00 95.38 130 SER A CA 1
ATOM 1039 C C . SER A 1 130 ? 13.268 -1.265 -16.341 1.00 95.38 130 SER A C 1
ATOM 1041 O O . SER A 1 130 ? 14.134 -0.473 -15.968 1.00 95.38 130 SER A O 1
ATOM 1043 N N . VAL A 1 131 ? 12.429 -1.840 -15.477 1.00 96.12 131 VAL A N 1
ATOM 1044 C CA . VAL A 1 131 ? 12.504 -1.682 -14.020 1.00 96.12 131 VAL A CA 1
ATOM 1045 C C . VAL A 1 131 ? 12.603 -3.054 -13.361 1.00 96.12 131 VAL A C 1
ATOM 1047 O O . VAL A 1 131 ? 11.683 -3.864 -13.436 1.00 96.12 131 VAL A O 1
ATOM 1050 N N . ILE A 1 132 ? 13.716 -3.294 -12.674 1.00 95.50 132 ILE A N 1
ATOM 1051 C CA . ILE A 1 132 ? 13.901 -4.458 -11.802 1.00 95.50 132 ILE A CA 1
ATOM 1052 C C . ILE A 1 132 ? 13.545 -4.025 -10.380 1.00 95.50 132 ILE A C 1
ATOM 1054 O O . ILE A 1 132 ? 14.143 -3.079 -9.869 1.00 95.50 132 ILE A O 1
ATOM 1058 N N . VAL A 1 133 ? 12.528 -4.664 -9.797 1.00 95.12 133 VAL A N 1
ATOM 1059 C CA . VAL A 1 133 ? 12.007 -4.332 -8.457 1.00 95.12 133 VAL A CA 1
ATOM 1060 C C . VAL A 1 133 ? 12.844 -4.978 -7.358 1.00 95.12 133 VAL A C 1
ATOM 1062 O O . VAL A 1 133 ? 13.041 -4.363 -6.316 1.00 95.12 133 VAL A O 1
ATOM 1065 N N . ASP A 1 134 ? 13.314 -6.203 -7.591 1.00 95.12 134 ASP A N 1
ATOM 1066 C CA . ASP A 1 134 ? 14.118 -6.951 -6.629 1.00 95.12 134 ASP A CA 1
ATOM 1067 C C . ASP A 1 134 ? 15.562 -6.428 -6.606 1.00 95.12 134 ASP A C 1
ATOM 1069 O O . ASP A 1 134 ? 16.220 -6.317 -7.645 1.00 95.12 134 ASP A O 1
ATOM 1073 N N . GLU A 1 135 ? 16.035 -6.057 -5.418 1.00 95.50 135 GLU A N 1
ATOM 1074 C CA . GLU A 1 135 ? 17.348 -5.439 -5.232 1.00 95.50 135 GLU A CA 1
ATOM 1075 C C . GLU A 1 135 ? 18.494 -6.429 -5.465 1.00 95.50 135 GLU A C 1
ATOM 1077 O O . GLU A 1 135 ? 19.462 -6.091 -6.149 1.00 95.50 135 GLU A O 1
ATOM 1082 N N . GLU A 1 136 ? 18.368 -7.656 -4.957 1.00 96.50 136 GLU A N 1
ATOM 1083 C CA . GLU A 1 136 ? 19.399 -8.688 -5.084 1.00 96.50 136 GLU A CA 1
ATOM 1084 C C . GLU A 1 136 ? 19.512 -9.169 -6.528 1.00 96.50 136 GLU A C 1
ATOM 1086 O O . GLU A 1 136 ? 20.612 -9.339 -7.057 1.00 96.50 136 GLU A O 1
ATOM 1091 N N . GLU A 1 137 ? 18.377 -9.310 -7.211 1.00 94.62 137 GLU A N 1
ATOM 1092 C CA . GLU A 1 137 ? 18.362 -9.609 -8.633 1.00 94.62 137 GLU A CA 1
ATOM 1093 C C . GLU A 1 137 ? 19.070 -8.511 -9.434 1.00 94.62 137 GLU A C 1
ATOM 1095 O O . GLU A 1 137 ? 19.956 -8.798 -10.244 1.00 94.62 137 GLU A O 1
ATOM 1100 N N . ARG A 1 138 ? 18.716 -7.243 -9.180 1.00 94.81 138 ARG A N 1
ATOM 1101 C CA . ARG A 1 138 ? 19.329 -6.098 -9.857 1.00 94.81 138 ARG A CA 1
ATOM 1102 C C . ARG A 1 138 ? 20.836 -6.052 -9.610 1.00 94.81 138 ARG A C 1
ATOM 1104 O O . ARG A 1 138 ? 21.591 -5.811 -10.548 1.00 94.81 138 ARG A O 1
ATOM 1111 N N . LYS A 1 139 ? 21.276 -6.288 -8.376 1.00 96.00 139 LYS A N 1
ATOM 1112 C CA . LYS A 1 139 ? 22.694 -6.339 -8.012 1.00 96.00 139 LYS A CA 1
ATOM 1113 C C . LYS A 1 139 ? 23.429 -7.449 -8.765 1.00 96.00 139 LYS A C 1
ATOM 1115 O O . LYS A 1 139 ? 24.445 -7.180 -9.394 1.00 96.00 139 LYS A O 1
ATOM 1120 N N . GLY A 1 140 ? 22.874 -8.660 -8.798 1.00 96.81 140 GLY A N 1
ATOM 1121 C CA . GLY A 1 140 ? 23.478 -9.782 -9.518 1.00 96.81 140 GLY A CA 1
ATOM 1122 C C . GLY A 1 140 ? 23.556 -9.576 -11.035 1.00 96.81 140 GLY A C 1
ATOM 1123 O O . GLY A 1 140 ? 24.466 -10.101 -11.674 1.00 96.81 140 GLY A O 1
ATOM 1124 N N . MET A 1 141 ? 22.627 -8.817 -11.624 1.00 93.81 141 MET A N 1
ATOM 1125 C CA . MET A 1 141 ? 22.717 -8.391 -13.026 1.00 93.81 141 MET A CA 1
ATOM 1126 C C . MET A 1 141 ? 23.910 -7.453 -13.248 1.00 93.81 141 MET A C 1
ATOM 1128 O O . MET A 1 141 ? 24.717 -7.714 -14.139 1.00 93.81 141 MET A O 1
ATOM 1132 N N . ILE A 1 142 ? 24.061 -6.437 -12.390 1.00 94.75 142 ILE A N 1
ATOM 1133 C CA . ILE A 1 142 ? 25.174 -5.474 -12.443 1.00 94.75 142 ILE A CA 1
ATOM 1134 C C . ILE A 1 142 ? 26.519 -6.198 -12.293 1.00 94.75 142 ILE A C 1
ATOM 1136 O O . ILE A 1 142 ? 27.432 -5.969 -13.083 1.00 94.75 142 ILE A O 1
ATOM 1140 N N . ASP A 1 143 ? 26.627 -7.126 -11.338 1.00 95.69 143 ASP A N 1
ATOM 1141 C CA . ASP A 1 143 ? 27.852 -7.902 -11.103 1.00 95.69 143 ASP A CA 1
ATOM 1142 C C . ASP A 1 143 ? 28.233 -8.785 -12.309 1.00 95.69 143 ASP A C 1
ATOM 1144 O O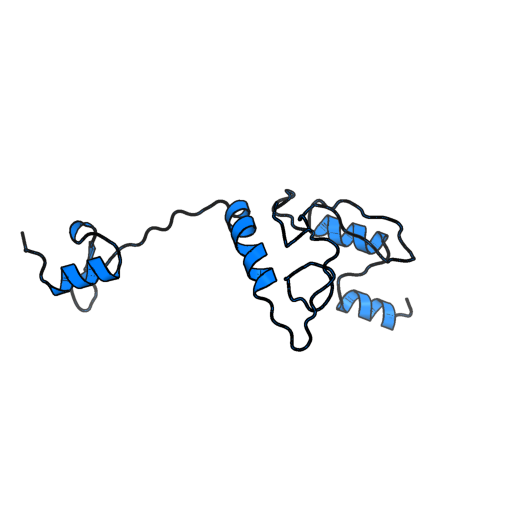 . ASP A 1 143 ? 29.412 -9.025 -12.566 1.00 95.69 143 ASP A O 1
ATOM 1148 N N . LYS A 1 144 ? 27.241 -9.260 -13.077 1.00 94.81 144 LYS A N 1
ATOM 1149 C CA . LYS A 1 144 ? 27.436 -10.075 -14.291 1.00 94.81 144 LYS A CA 1
ATOM 1150 C C . LYS A 1 144 ? 27.688 -9.247 -15.554 1.00 94.81 144 LYS A C 1
ATOM 1152 O O . LYS A 1 144 ? 27.845 -9.829 -16.626 1.00 94.81 144 LYS A O 1
ATOM 1157 N N . GLY A 1 145 ? 27.735 -7.920 -15.441 1.00 88.81 145 GLY A N 1
ATOM 1158 C CA . GLY A 1 145 ? 27.971 -7.021 -16.570 1.00 88.81 145 GLY A CA 1
ATOM 1159 C C . GLY A 1 145 ? 26.750 -6.815 -17.464 1.00 88.81 145 GLY A C 1
ATOM 1160 O O . GLY A 1 145 ? 26.912 -6.599 -18.666 1.00 88.81 145 GLY A O 1
ATOM 1161 N N . ILE A 1 146 ? 25.547 -6.905 -16.889 1.00 68.44 146 ILE A N 1
ATOM 1162 C CA . ILE A 1 146 ? 24.285 -6.517 -17.535 1.00 68.44 146 ILE A CA 1
ATOM 1163 C C . ILE A 1 146 ? 23.914 -5.093 -17.117 1.00 68.44 146 ILE A C 1
ATOM 1165 O O . ILE A 1 146 ? 23.910 -4.820 -15.894 1.00 68.44 146 ILE A O 1
#